Protein AF-A0A8C7YGZ5-F1 (afdb_monomer_lite)

Structure (mmCIF, N/CA/C/O backbone):
data_AF-A0A8C7YGZ5-F1
#
_entry.id   AF-A0A8C7YGZ5-F1
#
loop_
_atom_site.group_PDB
_atom_site.id
_atom_site.type_symbol
_atom_site.label_atom_id
_atom_site.label_alt_id
_atom_site.label_comp_id
_atom_site.label_asym_id
_atom_site.label_entity_id
_atom_site.label_seq_id
_atom_site.pdbx_PDB_ins_code
_atom_site.Cartn_x
_atom_site.Cartn_y
_atom_site.Cartn_z
_atom_site.occupancy
_atom_site.B_iso_or_equiv
_atom_site.auth_seq_id
_atom_site.auth_comp_id
_atom_site.auth_asym_id
_atom_site.auth_atom_id
_atom_site.pdbx_PDB_model_num
ATOM 1 N N . MET A 1 1 ? 26.267 -62.798 -0.050 1.00 40.09 1 MET A N 1
ATOM 2 C CA . MET A 1 1 ? 26.727 -61.456 -0.469 1.00 40.09 1 MET A CA 1
ATOM 3 C C . MET A 1 1 ? 25.534 -60.523 -0.303 1.00 40.09 1 MET A C 1
ATOM 5 O O . MET A 1 1 ? 24.589 -60.638 -1.067 1.00 40.09 1 MET A O 1
ATOM 9 N N . LEU A 1 2 ? 25.495 -59.746 0.784 1.00 34.81 2 LEU A N 1
ATOM 10 C CA . LEU A 1 2 ? 24.359 -58.904 1.191 1.00 34.81 2 LEU A CA 1
ATOM 11 C C . LEU A 1 2 ? 24.701 -57.439 0.848 1.00 34.81 2 LEU A C 1
ATOM 13 O O . LEU A 1 2 ? 25.817 -57.033 1.179 1.00 34.81 2 LEU A O 1
ATOM 17 N N . PRO A 1 3 ? 23.834 -56.650 0.184 1.00 47.09 3 PRO A N 1
ATOM 18 C CA . PRO A 1 3 ? 24.188 -55.287 -0.189 1.00 47.09 3 PRO A CA 1
ATOM 19 C C . PRO A 1 3 ? 24.160 -54.341 1.021 1.00 47.09 3 PRO A C 1
ATOM 21 O O . PRO A 1 3 ? 23.250 -54.342 1.849 1.00 47.09 3 PRO A O 1
ATOM 24 N N . LEU A 1 4 ? 25.222 -53.546 1.091 1.00 46.06 4 LEU A N 1
ATOM 25 C CA . LEU A 1 4 ? 25.605 -52.581 2.112 1.00 46.06 4 LEU A CA 1
ATOM 26 C C . LEU A 1 4 ? 24.914 -51.226 1.857 1.00 46.06 4 LEU A C 1
ATOM 28 O O . LEU A 1 4 ? 25.502 -50.356 1.222 1.00 46.06 4 LEU A O 1
ATOM 32 N N . SER A 1 5 ? 23.672 -51.024 2.308 1.00 51.12 5 SER A N 1
ATOM 33 C CA . SER A 1 5 ? 22.994 -49.716 2.134 1.00 51.12 5 SER A CA 1
ATOM 34 C C . SER A 1 5 ? 22.091 -49.259 3.294 1.00 51.12 5 SER A C 1
ATOM 36 O O . SER A 1 5 ? 21.328 -48.307 3.152 1.00 51.12 5 SER A O 1
ATOM 38 N N . LEU A 1 6 ? 22.243 -49.836 4.492 1.00 54.69 6 LEU A N 1
ATOM 39 C CA . LEU A 1 6 ? 21.645 -49.311 5.730 1.00 54.69 6 LEU A CA 1
ATOM 40 C C . LEU A 1 6 ? 22.661 -48.497 6.548 1.00 54.69 6 LEU A C 1
ATOM 42 O O . LEU A 1 6 ? 23.211 -49.026 7.510 1.00 54.69 6 LEU A O 1
ATOM 46 N N . LEU A 1 7 ? 22.901 -47.217 6.213 1.00 57.72 7 LEU A N 1
ATOM 47 C CA . LEU A 1 7 ? 23.502 -46.263 7.169 1.00 57.72 7 LEU A CA 1
ATOM 48 C C . LEU A 1 7 ? 23.386 -44.771 6.782 1.00 57.72 7 LEU A C 1
ATOM 50 O O . LEU A 1 7 ? 24.383 -44.079 6.639 1.00 57.72 7 LEU A O 1
ATOM 54 N N . PHE A 1 8 ? 22.166 -44.232 6.737 1.00 51.84 8 PHE A N 1
ATOM 55 C CA . PHE A 1 8 ? 21.928 -42.815 7.068 1.00 51.84 8 PHE A CA 1
ATOM 56 C C . PHE A 1 8 ? 20.747 -42.754 8.040 1.00 51.84 8 PHE A C 1
ATOM 58 O O . PHE A 1 8 ? 19.584 -42.767 7.662 1.00 51.84 8 PHE A O 1
ATOM 65 N N . ARG A 1 9 ? 21.011 -43.114 9.298 1.00 54.00 9 ARG A N 1
ATOM 66 C CA . ARG A 1 9 ? 21.138 -42.169 10.418 1.00 54.00 9 ARG A CA 1
ATOM 67 C C . ARG A 1 9 ? 19.935 -41.227 10.524 1.00 54.00 9 ARG A C 1
ATOM 69 O O . ARG A 1 9 ? 19.779 -40.273 9.784 1.00 54.00 9 ARG A O 1
ATOM 76 N N . ARG A 1 10 ? 19.122 -41.553 11.525 1.00 59.03 10 ARG A N 1
ATOM 77 C CA . ARG A 1 10 ? 18.209 -40.711 12.297 1.00 59.03 10 ARG A CA 1
ATOM 78 C C . ARG A 1 10 ? 18.544 -39.216 12.210 1.00 59.03 10 ARG A C 1
ATOM 80 O O . ARG A 1 10 ? 19.453 -38.757 12.894 1.00 59.03 10 ARG A O 1
ATOM 87 N N . TYR A 1 11 ? 17.717 -38.469 11.494 1.00 5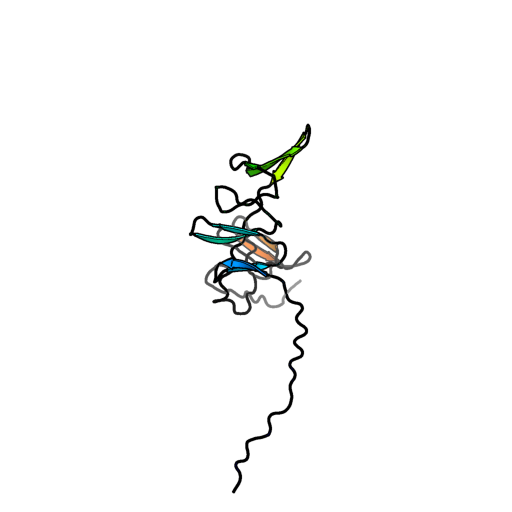3.59 11 TYR A N 1
ATOM 88 C CA . TYR A 1 11 ? 17.457 -37.072 11.812 1.00 53.59 11 TYR A CA 1
ATOM 89 C C . TYR A 1 11 ? 15.938 -36.935 11.814 1.00 53.59 11 TYR A C 1
ATOM 91 O O . TYR A 1 11 ? 15.312 -36.751 10.776 1.00 53.59 11 TYR A O 1
ATOM 99 N N . ALA A 1 12 ? 15.326 -37.106 12.988 1.00 51.03 12 ALA A N 1
ATOM 100 C CA . ALA A 1 12 ? 14.053 -36.451 13.221 1.00 51.03 12 ALA A CA 1
ATOM 101 C C . ALA A 1 12 ? 14.368 -34.960 13.097 1.00 51.03 12 ALA A C 1
ATOM 103 O O . ALA A 1 12 ? 14.988 -34.378 13.988 1.00 51.03 12 ALA A O 1
ATOM 104 N N . VAL A 1 13 ? 14.060 -34.382 11.939 1.00 50.44 13 VAL A N 1
ATOM 105 C CA . VAL A 1 13 ? 14.084 -32.940 11.757 1.00 50.44 13 VAL A CA 1
ATOM 106 C C . VAL A 1 13 ? 12.943 -32.424 12.623 1.00 50.44 13 VAL A C 1
ATOM 108 O O . VAL A 1 13 ? 11.794 -32.357 12.203 1.00 50.44 13 VAL A O 1
ATOM 111 N N . LEU A 1 14 ? 13.253 -32.138 13.886 1.00 52.97 14 LEU A N 1
ATOM 112 C CA . LEU A 1 14 ? 12.422 -31.308 14.738 1.00 52.97 14 LEU A CA 1
ATOM 113 C C . LEU A 1 14 ? 12.569 -29.882 14.205 1.00 52.97 14 LEU A C 1
ATOM 115 O O . LEU A 1 14 ? 13.254 -29.050 14.794 1.00 52.97 14 LEU A O 1
ATOM 119 N N . THR A 1 15 ? 11.976 -29.606 13.040 1.00 52.16 15 THR A N 1
ATOM 120 C CA . THR A 1 15 ? 11.679 -28.233 12.644 1.00 52.16 15 THR A CA 1
ATOM 121 C C . THR A 1 15 ? 10.637 -27.745 13.631 1.00 52.16 15 THR A C 1
ATOM 123 O O . THR A 1 15 ? 9.438 -27.964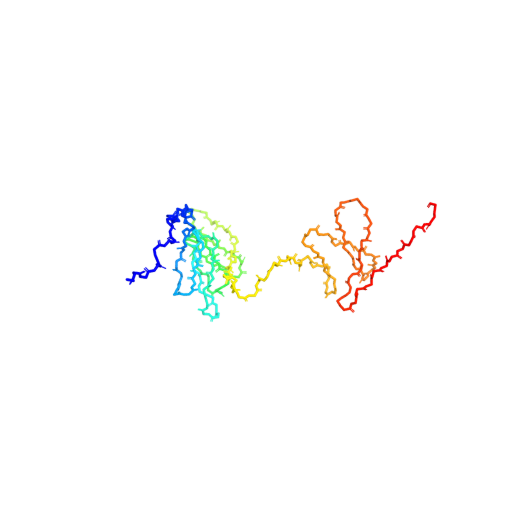 13.448 1.00 52.16 15 THR A O 1
ATOM 126 N N . GLY A 1 16 ? 11.116 -27.133 14.716 1.0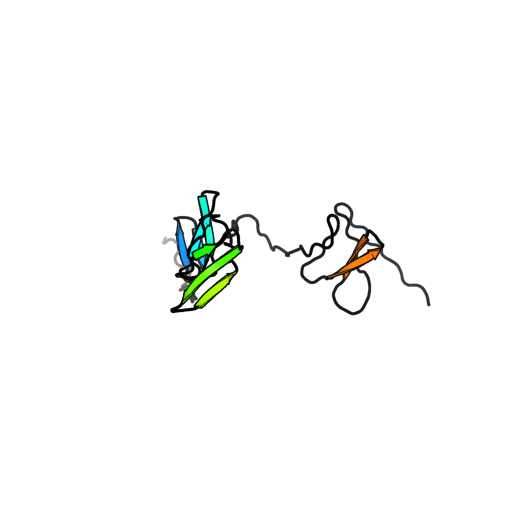0 53.81 16 GLY A N 1
ATOM 127 C CA . GLY A 1 16 ? 10.333 -26.227 15.538 1.00 53.81 16 GLY A CA 1
ATOM 128 C C . GLY A 1 16 ? 9.769 -25.167 14.608 1.00 53.81 16 GLY A C 1
ATOM 129 O O . GLY A 1 16 ? 10.434 -24.192 14.274 1.00 53.81 16 GLY A O 1
ATOM 130 N N . SER A 1 17 ? 8.574 -25.442 14.102 1.00 52.28 17 SER A N 1
ATOM 131 C CA . SER A 1 17 ? 7.868 -24.576 13.185 1.00 52.28 17 SER A CA 1
ATOM 132 C C . SER A 1 17 ? 7.239 -23.515 14.064 1.00 52.28 17 SER A C 1
ATOM 134 O O . SER A 1 17 ? 6.161 -23.724 14.612 1.00 52.28 17 SER A O 1
ATOM 136 N N . THR A 1 18 ? 7.890 -22.364 14.215 1.00 53.91 18 THR A N 1
ATOM 137 C CA . THR A 1 18 ? 7.097 -21.139 14.308 1.00 53.91 18 THR A CA 1
ATOM 138 C C . THR A 1 18 ? 6.408 -21.035 12.955 1.00 53.91 18 THR A C 1
ATOM 140 O O . THR A 1 18 ? 6.970 -20.489 12.007 1.00 53.91 18 THR A O 1
ATOM 143 N N . ALA A 1 19 ? 5.271 -21.720 12.819 1.00 58.03 19 ALA A N 1
ATOM 144 C CA . ALA A 1 19 ? 4.442 -21.635 11.640 1.00 58.03 19 ALA A CA 1
ATOM 145 C C . ALA A 1 19 ? 4.033 -20.170 11.551 1.00 58.03 19 ALA A C 1
ATOM 147 O O . ALA A 1 19 ? 3.207 -19.711 12.332 1.00 58.03 19 ALA A O 1
ATOM 148 N N . VAL A 1 20 ? 4.683 -19.416 10.666 1.00 58.72 20 VAL A N 1
ATOM 149 C CA . VAL A 1 20 ? 4.121 -18.151 10.218 1.00 58.72 20 VAL A CA 1
ATOM 150 C C . VAL A 1 20 ? 2.816 -18.570 9.562 1.00 58.72 20 VAL A C 1
ATOM 152 O O . VAL A 1 20 ? 2.836 -19.280 8.555 1.00 58.72 20 VAL A O 1
ATOM 155 N N . LEU A 1 21 ? 1.690 -18.284 10.210 1.00 74.38 21 LEU A N 1
ATOM 156 C CA . LEU A 1 21 ? 0.400 -18.573 9.615 1.00 74.38 21 LEU A CA 1
ATOM 157 C C . LEU A 1 21 ? 0.300 -17.670 8.383 1.00 74.38 21 LEU A C 1
ATOM 159 O O . LEU A 1 21 ? 0.658 -16.496 8.437 1.00 74.38 21 LEU A O 1
ATOM 163 N N . PHE A 1 22 ? -0.109 -18.219 7.250 1.00 80.12 22 PHE A N 1
ATOM 164 C CA . PHE A 1 22 ? -0.299 -17.441 6.033 1.00 80.12 22 PHE A CA 1
ATOM 165 C C . PHE A 1 22 ? -1.772 -17.497 5.638 1.00 80.12 22 PHE A C 1
ATOM 167 O O . PHE A 1 22 ? -2.419 -18.540 5.742 1.00 80.12 22 PHE A O 1
ATOM 174 N N . VAL A 1 23 ? -2.303 -16.370 5.178 1.00 86.06 23 VAL A N 1
ATOM 175 C CA . VAL A 1 23 ? -3.620 -16.273 4.556 1.00 86.06 23 VAL A CA 1
ATOM 176 C C . VAL A 1 23 ? -3.462 -16.599 3.074 1.00 86.06 23 VAL A C 1
ATOM 178 O O . VAL A 1 23 ? -2.782 -15.878 2.341 1.00 86.06 23 VAL A O 1
ATOM 181 N N . GLN A 1 24 ? -4.073 -17.695 2.622 1.00 85.94 24 GLN A N 1
ATOM 182 C CA . GLN A 1 24 ? -4.039 -18.095 1.216 1.00 85.94 24 GLN A CA 1
ATOM 183 C C . GLN A 1 24 ? -4.977 -17.201 0.392 1.00 85.94 24 GLN A C 1
ATOM 185 O O . GLN A 1 24 ? -6.195 -17.263 0.552 1.00 85.94 24 GLN A O 1
ATOM 190 N N . CYS A 1 25 ? -4.420 -16.398 -0.515 1.00 85.62 25 CYS A N 1
ATOM 191 C CA . CYS A 1 25 ? -5.190 -15.521 -1.404 1.00 85.62 25 CYS A CA 1
ATOM 192 C C . CYS A 1 25 ? -5.556 -16.205 -2.727 1.00 85.62 25 CYS A C 1
ATOM 194 O O . CYS A 1 25 ? -6.611 -15.958 -3.305 1.00 85.62 25 CYS A O 1
ATOM 196 N N . SER A 1 26 ? -4.662 -17.058 -3.231 1.00 85.44 26 SER A N 1
ATOM 197 C CA . SER A 1 26 ? -4.817 -17.832 -4.470 1.00 85.44 26 SER A CA 1
ATOM 198 C C . SER A 1 26 ? -3.912 -19.060 -4.427 1.00 85.44 26 SER A C 1
ATOM 200 O O . SER A 1 26 ? -3.125 -19.193 -3.502 1.00 85.44 26 SER A O 1
ATOM 202 N N . ALA A 1 27 ? -3.941 -19.934 -5.435 1.00 80.81 27 ALA A N 1
ATOM 203 C CA . ALA A 1 27 ? -3.049 -21.098 -5.523 1.00 80.81 27 ALA A CA 1
ATOM 204 C C . ALA A 1 27 ? -1.549 -20.740 -5.441 1.00 80.81 27 ALA A C 1
ATOM 206 O O . ALA A 1 27 ? -0.754 -21.555 -4.986 1.00 80.81 27 ALA A O 1
ATOM 207 N N . VAL A 1 28 ? -1.175 -19.524 -5.858 1.00 79.44 28 VAL A N 1
ATOM 208 C CA . VAL A 1 28 ? 0.222 -19.053 -5.930 1.00 79.44 28 VAL A CA 1
ATOM 209 C C . VAL A 1 28 ? 0.512 -17.808 -5.081 1.00 79.44 28 VAL A C 1
ATOM 211 O O . VAL A 1 28 ? 1.651 -17.363 -5.034 1.00 79.44 28 VAL A O 1
ATOM 214 N N . HIS A 1 29 ? -0.492 -17.242 -4.401 1.00 82.81 29 HIS A N 1
ATOM 215 C CA . HIS A 1 29 ? -0.326 -16.033 -3.588 1.00 82.81 29 HIS A CA 1
ATOM 216 C C . HIS A 1 29 ? -0.805 -16.257 -2.161 1.00 82.81 29 HIS A C 1
ATOM 218 O O . HIS A 1 29 ? -1.911 -16.756 -1.932 1.00 82.81 29 HIS A O 1
ATOM 224 N N . GLN A 1 30 ? 0.014 -15.813 -1.216 1.00 86.12 30 GLN A N 1
ATOM 225 C CA . GLN A 1 30 ? -0.233 -15.913 0.212 1.00 86.12 30 GLN A CA 1
ATOM 226 C C . GLN A 1 30 ? 0.253 -14.642 0.913 1.00 86.12 30 GLN A C 1
ATOM 228 O O . GLN A 1 30 ? 1.282 -14.080 0.537 1.00 86.12 30 GLN A O 1
ATOM 233 N N . CYS A 1 31 ? -0.480 -14.209 1.932 1.00 87.12 31 CYS A N 1
ATOM 234 C CA . CYS A 1 31 ? -0.117 -13.078 2.778 1.00 87.12 31 CYS A CA 1
ATOM 235 C C . CYS A 1 31 ? 0.229 -13.555 4.192 1.00 87.12 31 CYS A C 1
ATOM 237 O O . CYS A 1 31 ? -0.285 -14.589 4.613 1.00 87.12 31 CYS A O 1
ATOM 239 N N . PRO A 1 32 ? 1.090 -12.842 4.938 1.00 85.50 32 PRO A N 1
ATOM 240 C CA . PRO A 1 32 ? 1.343 -13.126 6.350 1.00 85.50 32 PRO A CA 1
ATOM 241 C C . PRO A 1 32 ? 0.062 -13.150 7.194 1.00 85.50 32 PRO A C 1
ATOM 243 O O . PRO A 1 32 ? -0.963 -12.579 6.814 1.00 85.50 32 PRO A O 1
ATOM 246 N N . GLU A 1 33 ? 0.139 -13.770 8.369 1.00 82.19 33 GLU A N 1
ATOM 247 C CA . GLU A 1 33 ? -0.925 -13.721 9.370 1.00 82.19 33 GLU A CA 1
ATOM 248 C C . GLU A 1 33 ? -1.332 -12.271 9.657 1.00 82.19 33 GLU A C 1
ATOM 250 O O . GLU A 1 33 ? -0.498 -11.364 9.649 1.00 82.19 33 GLU A O 1
ATOM 255 N N . HIS A 1 34 ? -2.625 -12.059 9.907 1.00 82.81 34 HIS A N 1
ATOM 256 C CA . HIS A 1 34 ? -3.233 -10.749 10.168 1.00 82.81 34 HIS A CA 1
ATOM 257 C C . HIS A 1 34 ? -3.213 -9.756 8.997 1.00 82.81 34 HIS A C 1
ATOM 259 O O . HIS A 1 34 ? -3.673 -8.628 9.160 1.00 82.81 34 HIS A O 1
ATOM 265 N N . MET A 1 35 ? -2.760 -10.168 7.812 1.00 89.81 35 MET A N 1
ATOM 266 C CA . MET A 1 35 ? -2.961 -9.418 6.575 1.00 89.81 35 MET A CA 1
ATOM 267 C C . MET A 1 35 ? -4.187 -9.924 5.817 1.00 89.81 35 MET A C 1
ATOM 269 O O . MET A 1 35 ? -4.651 -11.048 6.011 1.00 89.81 35 MET A O 1
ATOM 273 N N . SER A 1 36 ? -4.712 -9.092 4.926 1.00 91.12 36 SER A N 1
ATOM 274 C CA . SER A 1 36 ? -5.847 -9.436 4.069 1.00 91.12 36 SER A CA 1
ATOM 275 C C . SER A 1 36 ? -5.475 -9.376 2.592 1.00 91.12 36 SER A C 1
ATOM 277 O O . SER A 1 36 ? -4.607 -8.614 2.167 1.00 91.12 36 SER A O 1
ATOM 279 N N . CYS A 1 37 ? -6.128 -10.221 1.803 1.00 91.19 37 CYS A N 1
ATOM 280 C CA . CYS A 1 37 ? -5.876 -10.351 0.378 1.00 91.19 37 CYS A CA 1
ATOM 281 C C . CYS A 1 37 ? -6.692 -9.321 -0.406 1.00 91.19 37 CYS A C 1
ATOM 283 O O . CYS A 1 37 ? -7.922 -9.345 -0.355 1.00 91.19 37 CYS A O 1
ATOM 285 N N . CYS A 1 38 ? -6.025 -8.479 -1.193 1.00 92.88 38 CYS A N 1
ATOM 286 C CA . CYS A 1 38 ? -6.671 -7.547 -2.108 1.00 92.88 38 CYS A CA 1
ATOM 287 C C . CYS A 1 38 ? -6.282 -7.816 -3.554 1.00 92.88 38 CYS A C 1
ATOM 289 O O . CYS A 1 38 ? -5.119 -8.041 -3.876 1.00 92.88 38 CYS A O 1
ATOM 291 N N . ARG A 1 39 ? -7.277 -7.785 -4.443 1.00 89.81 39 ARG A N 1
ATOM 292 C CA . ARG A 1 39 ? -7.062 -8.028 -5.867 1.00 89.81 39 ARG A CA 1
ATOM 293 C C . ARG A 1 39 ? -6.762 -6.722 -6.596 1.00 89.81 39 ARG A C 1
ATOM 295 O O . ARG A 1 39 ? -7.629 -5.849 -6.666 1.00 89.81 39 ARG A O 1
ATOM 302 N N . LEU A 1 40 ? -5.564 -6.640 -7.162 1.00 86.44 40 LEU A N 1
ATOM 303 C CA . LEU A 1 40 ? -5.033 -5.480 -7.877 1.00 86.44 40 LEU A CA 1
ATOM 304 C C . LEU A 1 40 ? -5.695 -5.312 -9.254 1.00 86.44 40 LEU A C 1
ATOM 306 O O . LEU A 1 40 ? -6.378 -6.212 -9.756 1.00 86.44 40 LEU A O 1
ATOM 310 N N . PHE A 1 41 ? -5.483 -4.159 -9.899 1.00 81.62 41 PHE A N 1
ATOM 311 C CA . PHE A 1 41 ? -5.993 -3.901 -11.254 1.00 81.62 41 PHE A CA 1
ATOM 312 C C . PHE A 1 41 ? -5.383 -4.833 -12.309 1.00 81.62 41 PHE A C 1
ATOM 314 O O . PHE A 1 41 ? -6.074 -5.226 -13.246 1.00 81.62 41 PHE A O 1
ATOM 321 N N . THR A 1 42 ? -4.136 -5.267 -12.107 1.00 81.19 42 THR A N 1
ATOM 322 C CA . THR A 1 42 ? -3.453 -6.262 -12.953 1.00 81.19 42 THR A CA 1
ATOM 323 C C . THR A 1 42 ? -4.099 -7.650 -12.884 1.00 81.19 42 THR A C 1
ATOM 325 O O . THR A 1 42 ? -3.843 -8.498 -13.734 1.00 81.19 42 THR A O 1
ATOM 328 N N . GLY A 1 43 ? -4.971 -7.891 -11.897 1.00 82.19 43 GLY A N 1
ATOM 329 C CA . GLY A 1 43 ? -5.590 -9.188 -11.630 1.00 82.19 43 GLY A CA 1
ATOM 330 C C . GLY A 1 43 ? -4.809 -10.057 -10.643 1.00 82.19 43 GLY A C 1
ATOM 331 O O . GLY A 1 43 ? -5.339 -11.097 -10.239 1.00 82.19 43 GLY A O 1
ATOM 332 N N . GLU A 1 44 ? -3.617 -9.609 -10.240 1.00 85.56 44 GLU A N 1
ATOM 333 C CA . GLU A 1 44 ? -2.760 -10.210 -9.216 1.00 85.56 44 GLU A CA 1
ATOM 334 C C . GLU A 1 44 ? -3.287 -9.957 -7.797 1.00 85.56 44 GLU A C 1
ATOM 336 O O . GLU A 1 44 ? -4.182 -9.133 -7.572 1.00 85.56 44 GLU A O 1
ATOM 341 N N . TRP A 1 45 ? -2.726 -10.683 -6.830 1.00 88.75 45 TRP A N 1
ATOM 342 C CA . TRP A 1 45 ? -3.055 -10.534 -5.416 1.00 88.75 45 TRP A CA 1
ATOM 343 C C . TRP A 1 45 ? -1.970 -9.756 -4.682 1.00 88.75 45 TRP A C 1
ATOM 345 O O . TRP A 1 45 ? -0.793 -10.099 -4.754 1.00 88.75 45 TRP A O 1
ATOM 355 N N . GLY A 1 46 ? -2.395 -8.744 -3.937 1.00 89.81 46 GLY A N 1
ATOM 356 C CA . GLY A 1 46 ? -1.584 -8.016 -2.978 1.00 89.81 46 GLY A CA 1
ATOM 357 C C . GLY A 1 46 ? -2.074 -8.224 -1.545 1.00 89.81 46 GLY A C 1
ATOM 358 O O . GLY A 1 46 ? -3.197 -8.671 -1.302 1.00 89.81 46 GLY A O 1
ATOM 359 N N . CYS A 1 47 ? -1.218 -7.879 -0.594 1.00 91.50 47 CYS A N 1
ATOM 360 C CA . CYS A 1 47 ? -1.447 -7.981 0.835 1.00 91.50 47 CYS A CA 1
ATOM 361 C C . CYS A 1 47 ? -1.702 -6.598 1.429 1.00 91.50 47 CYS A C 1
ATOM 363 O O . CYS A 1 47 ? -0.858 -5.706 1.357 1.00 91.50 47 CYS A O 1
ATOM 365 N N . CYS A 1 48 ? -2.862 -6.424 2.047 1.00 92.69 48 CYS A N 1
ATOM 366 C CA . CYS A 1 48 ? -3.150 -5.277 2.889 1.00 92.69 48 CYS A CA 1
ATOM 367 C C . CYS A 1 48 ? -2.687 -5.581 4.325 1.00 92.69 48 CYS A C 1
ATOM 369 O O . CYS A 1 48 ? -3.029 -6.643 4.853 1.00 92.69 48 CYS A O 1
ATOM 371 N N . PRO A 1 49 ? -1.952 -4.669 4.990 1.00 90.69 49 PRO A N 1
ATOM 372 C CA . PRO A 1 49 ? -1.433 -4.895 6.341 1.00 90.69 49 PRO A CA 1
ATOM 373 C C . PRO A 1 49 ? -2.525 -4.870 7.422 1.00 90.69 49 PRO A C 1
ATOM 375 O O . PRO A 1 49 ? -2.244 -5.155 8.582 1.00 90.69 49 PRO A O 1
ATOM 378 N N . LEU A 1 50 ? -3.754 -4.492 7.059 1.00 90.62 50 LEU A N 1
ATOM 379 C CA . LEU A 1 50 ? -4.892 -4.474 7.965 1.00 90.62 50 LEU A CA 1
ATOM 380 C C . LEU A 1 50 ? -5.591 -5.847 7.966 1.00 90.62 50 LEU A C 1
ATOM 382 O O . LEU A 1 50 ? -5.844 -6.409 6.889 1.00 90.62 50 LEU A O 1
ATOM 386 N N . PRO A 1 51 ? -5.966 -6.372 9.145 1.00 88.06 51 PRO A N 1
ATOM 387 C CA . PRO A 1 51 ? -6.789 -7.569 9.234 1.00 88.06 51 PRO A CA 1
ATOM 388 C C . PRO A 1 51 ? -8.206 -7.258 8.744 1.00 88.06 51 PRO A C 1
ATOM 390 O O . PRO A 1 51 ? -8.727 -6.171 8.995 1.00 88.06 51 PRO A O 1
ATOM 393 N N . ASN A 1 52 ? -8.831 -8.212 8.048 1.00 88.19 52 ASN A N 1
ATOM 394 C CA . ASN A 1 52 ? -10.203 -8.094 7.526 1.00 88.19 52 ASN A CA 1
ATOM 395 C C . ASN A 1 52 ? -10.467 -6.797 6.732 1.00 88.19 52 ASN A C 1
ATOM 397 O O . ASN A 1 52 ? -11.564 -6.236 6.783 1.00 88.19 52 ASN A O 1
ATOM 401 N N . ALA A 1 53 ? -9.456 -6.289 6.024 1.00 91.62 53 ALA A N 1
ATOM 402 C CA . ALA A 1 53 ? -9.585 -5.039 5.296 1.00 91.62 53 ALA A CA 1
ATOM 403 C C . ALA A 1 53 ? -10.570 -5.164 4.133 1.00 91.62 53 ALA A C 1
ATOM 405 O O . ALA A 1 53 ? -10.698 -6.214 3.499 1.00 91.62 53 ALA A O 1
ATOM 406 N N . VAL A 1 54 ? -11.215 -4.050 3.808 1.00 92.81 54 VAL A N 1
ATOM 407 C CA . VAL A 1 54 ? -11.997 -3.906 2.585 1.00 92.81 54 VAL A CA 1
ATOM 408 C C . VAL A 1 54 ? -11.120 -3.279 1.507 1.00 92.81 54 VAL A C 1
ATOM 410 O O . VAL A 1 54 ? -10.475 -2.250 1.720 1.00 92.81 54 VAL A O 1
ATOM 413 N N . CYS A 1 55 ? -11.067 -3.916 0.342 1.00 93.06 55 CYS A N 1
ATOM 414 C CA . CYS A 1 55 ? -10.278 -3.424 -0.782 1.00 93.06 55 CYS A CA 1
ATOM 415 C C . CYS A 1 55 ? -11.038 -2.312 -1.496 1.00 93.06 55 CYS A C 1
ATOM 417 O O . CYS A 1 55 ? -12.209 -2.473 -1.852 1.00 93.06 55 CYS A O 1
ATOM 419 N N . CYS A 1 56 ? -10.364 -1.193 -1.721 1.00 93.12 56 CYS A N 1
ATOM 420 C CA . CYS A 1 56 ? -10.961 -0.050 -2.379 1.00 93.12 56 CYS A CA 1
ATOM 421 C C . CYS A 1 56 ? -11.058 -0.261 -3.902 1.00 93.12 56 CYS A C 1
ATOM 423 O O . CYS A 1 56 ? -10.404 -1.129 -4.487 1.00 93.12 56 CYS A O 1
ATOM 425 N N . GLY A 1 57 ? -11.930 0.510 -4.561 1.00 89.50 57 GLY A N 1
ATOM 426 C CA . GLY A 1 57 ? -12.237 0.341 -5.989 1.00 89.50 57 GLY A CA 1
ATOM 427 C C . GLY A 1 57 ? -11.082 0.678 -6.939 1.00 89.50 57 GLY A C 1
ATOM 428 O O . GLY A 1 57 ? -11.074 0.206 -8.074 1.00 89.50 57 GLY A O 1
ATOM 429 N N . ASP A 1 58 ? -10.103 1.446 -6.468 1.00 88.94 58 ASP A N 1
ATOM 430 C CA . ASP A 1 58 ? -8.836 1.734 -7.147 1.00 88.94 58 ASP A CA 1
ATOM 431 C C . ASP A 1 58 ? -7.897 0.521 -7.183 1.00 88.94 58 ASP A C 1
ATOM 433 O O . ASP A 1 58 ? -7.001 0.474 -8.016 1.00 88.94 58 ASP A O 1
ATOM 437 N N . LYS A 1 59 ? -8.138 -0.483 -6.327 1.00 86.94 59 LYS A N 1
ATOM 438 C CA . LYS A 1 59 ? -7.377 -1.736 -6.249 1.00 86.94 59 LYS A CA 1
ATOM 439 C C . LYS A 1 59 ? -5.913 -1.574 -5.842 1.00 86.94 59 LYS A C 1
ATOM 441 O O . LYS A 1 59 ? -5.185 -2.553 -5.917 1.00 86.94 59 LYS A O 1
ATOM 446 N N . GLU A 1 60 ? -5.490 -0.399 -5.395 1.00 88.81 60 GLU A N 1
ATOM 447 C CA . GLU A 1 60 ? -4.146 -0.140 -4.866 1.00 88.81 60 GLU A CA 1
ATOM 448 C C . GLU A 1 60 ? -4.190 0.153 -3.362 1.00 88.81 60 GLU A C 1
ATOM 450 O O . GLU A 1 60 ? -3.185 -0.001 -2.670 1.00 88.81 60 GLU A O 1
ATOM 455 N N . HIS A 1 61 ? -5.362 0.529 -2.842 1.00 92.50 61 HIS A N 1
ATOM 456 C CA . HIS A 1 61 ? -5.581 0.849 -1.441 1.00 92.50 61 HIS A CA 1
ATOM 457 C C . HIS A 1 61 ? -6.617 -0.064 -0.771 1.00 92.50 61 HIS A C 1
ATOM 459 O O . HIS A 1 61 ? -7.473 -0.692 -1.401 1.00 92.50 61 HIS A O 1
ATOM 465 N N . CYS A 1 62 ? -6.545 -0.106 0.553 1.00 94.25 62 CYS A N 1
ATOM 466 C CA . CYS A 1 62 ? -7.453 -0.819 1.429 1.00 94.25 62 CYS A CA 1
ATOM 467 C C . CYS A 1 62 ? -7.828 0.030 2.651 1.00 94.25 62 CYS A C 1
ATOM 469 O O . CYS A 1 62 ? -7.097 0.937 3.064 1.00 94.25 62 CYS A O 1
ATOM 471 N N . CYS A 1 63 ? -8.982 -0.293 3.229 1.00 95.62 63 CYS A N 1
ATOM 472 C CA . CYS A 1 63 ? -9.525 0.333 4.428 1.00 95.62 63 CYS A CA 1
ATOM 473 C C . CYS A 1 63 ? -9.813 -0.710 5.516 1.00 95.62 63 CYS A C 1
ATOM 475 O O . CYS A 1 63 ? -10.077 -1.869 5.195 1.00 95.62 63 CYS A O 1
ATOM 477 N N . PRO A 1 64 ? -9.806 -0.316 6.800 1.00 94.69 64 PRO A N 1
ATOM 478 C CA . PRO A 1 64 ? -10.171 -1.214 7.887 1.00 94.69 64 PRO A CA 1
ATOM 479 C C . PRO A 1 64 ? -11.627 -1.687 7.789 1.00 94.69 64 PRO A C 1
ATOM 481 O O . PRO A 1 64 ? -12.460 -1.090 7.101 1.00 94.69 64 PRO A O 1
ATOM 484 N N . GLU A 1 65 ? -11.941 -2.759 8.513 1.00 93.00 65 GLU A N 1
ATOM 485 C CA . GLU A 1 65 ? -13.266 -3.373 8.497 1.00 93.00 65 GLU A CA 1
ATOM 486 C C . GLU A 1 65 ? -14.385 -2.371 8.856 1.00 93.00 65 GLU A C 1
ATOM 488 O O . GLU A 1 65 ? -14.391 -1.697 9.897 1.00 93.00 65 GLU A O 1
ATOM 493 N N . GLY A 1 66 ? -15.377 -2.279 7.970 1.00 90.56 66 GLY A N 1
ATOM 494 C CA . GLY A 1 66 ? -16.537 -1.406 8.139 1.00 90.56 66 GLY A CA 1
ATOM 495 C C . GLY A 1 66 ? -16.281 0.075 7.853 1.00 90.56 66 GLY A C 1
ATOM 496 O O . GLY A 1 66 ? -17.154 0.883 8.162 1.00 90.56 66 GLY A O 1
ATOM 497 N N . TYR A 1 67 ? -15.129 0.443 7.287 1.00 94.00 67 TYR A N 1
ATOM 498 C CA . TYR A 1 67 ? -14.923 1.770 6.703 1.00 94.00 67 TYR A CA 1
ATOM 499 C C . TYR A 1 67 ? -15.299 1.771 5.220 1.00 94.00 67 TYR A C 1
ATOM 501 O O . TYR A 1 67 ? -15.222 0.756 4.534 1.00 94.00 67 TYR A O 1
ATOM 509 N N . THR A 1 68 ? -15.679 2.941 4.720 1.00 93.56 68 THR A N 1
ATOM 510 C CA . THR A 1 68 ? -15.972 3.190 3.308 1.00 93.56 68 THR A CA 1
ATOM 511 C C . THR A 1 68 ? -14.820 3.960 2.679 1.00 93.56 68 THR A C 1
ATOM 513 O O . THR A 1 68 ? -14.358 4.955 3.238 1.00 93.56 68 THR A O 1
ATOM 516 N N . CYS A 1 69 ? -14.353 3.506 1.517 1.00 94.62 69 CYS A N 1
ATOM 517 C CA . CYS A 1 69 ? -13.284 4.175 0.783 1.00 94.62 69 CYS A CA 1
ATOM 518 C C . CYS A 1 69 ? -13.793 5.468 0.125 1.00 94.62 69 CYS A C 1
ATOM 520 O O . CYS A 1 69 ? -14.695 5.424 -0.709 1.00 94.62 69 CYS A O 1
ATOM 522 N N . ASP A 1 70 ? -13.164 6.599 0.436 1.00 93.94 70 ASP A N 1
ATOM 523 C CA . ASP A 1 70 ? -13.267 7.857 -0.302 1.00 93.94 70 ASP A CA 1
ATOM 524 C C . ASP A 1 70 ? -11.946 8.116 -1.042 1.00 93.94 70 ASP A C 1
ATOM 526 O O . ASP A 1 70 ? -10.949 8.591 -0.491 1.00 93.94 70 ASP A O 1
ATOM 530 N N . LEU A 1 71 ? -11.939 7.786 -2.334 1.00 91.69 71 LEU A N 1
ATOM 531 C CA . LEU A 1 71 ? -10.770 7.956 -3.197 1.00 91.69 71 LEU A CA 1
ATOM 532 C C . LEU A 1 71 ? -10.484 9.420 -3.545 1.00 91.69 71 LEU A C 1
ATOM 534 O O . LEU A 1 71 ? -9.342 9.734 -3.886 1.00 91.69 71 LEU A O 1
ATOM 538 N N . ALA A 1 72 ? -11.493 10.295 -3.469 1.00 91.31 72 ALA A N 1
ATOM 539 C CA . ALA A 1 72 ? -11.343 11.716 -3.761 1.00 91.31 72 ALA A CA 1
ATOM 540 C C . ALA A 1 72 ? -10.633 12.422 -2.603 1.00 91.31 72 ALA A C 1
ATOM 542 O O . ALA A 1 72 ? -9.690 13.180 -2.822 1.00 91.31 72 ALA A O 1
ATOM 543 N N . SER A 1 73 ? -11.034 12.096 -1.375 1.00 90.31 73 SER A N 1
ATOM 544 C CA . SER A 1 73 ? -10.423 12.615 -0.145 1.00 90.31 73 SER A CA 1
ATOM 545 C C . SER A 1 73 ? -9.196 11.815 0.312 1.00 90.31 73 SER A C 1
ATOM 547 O O . SER A 1 73 ? -8.553 12.181 1.294 1.00 90.31 73 SER A O 1
ATOM 549 N N . LYS A 1 74 ? -8.874 10.712 -0.381 1.00 90.31 74 LYS A N 1
ATOM 550 C CA . LYS A 1 74 ? -7.804 9.762 -0.036 1.00 90.31 74 LYS A CA 1
ATOM 551 C C . LYS A 1 74 ? -7.909 9.225 1.398 1.00 90.31 74 LYS A C 1
ATOM 553 O O . LYS A 1 74 ? -6.903 8.988 2.069 1.00 90.31 74 LYS A O 1
ATOM 558 N N . SER A 1 75 ? -9.136 9.000 1.854 1.00 94.06 75 SER A N 1
ATOM 559 C CA . SER A 1 75 ? -9.437 8.583 3.219 1.00 94.06 75 SER A CA 1
ATOM 560 C C . SER A 1 75 ? -10.496 7.486 3.263 1.00 94.06 75 SER A C 1
ATOM 562 O O . SER A 1 75 ? -11.315 7.315 2.368 1.00 94.06 75 SER A O 1
ATOM 564 N N . CYS A 1 76 ? -10.465 6.708 4.329 1.00 94.69 76 CYS A N 1
ATOM 565 C CA . CYS A 1 76 ? -11.494 5.774 4.726 1.00 94.69 76 CYS A CA 1
ATOM 566 C C . CYS A 1 76 ? -12.352 6.455 5.786 1.00 94.69 76 CYS A C 1
ATOM 568 O O . CYS A 1 76 ? -11.810 6.994 6.751 1.00 94.69 76 CYS A O 1
ATOM 570 N N . HIS A 1 77 ? -13.672 6.399 5.664 1.00 95.19 77 HIS A N 1
ATOM 571 C CA . HIS A 1 77 ? -14.564 6.988 6.656 1.00 95.19 77 HIS A CA 1
ATOM 572 C C . HIS A 1 77 ? -15.581 5.980 7.182 1.00 95.19 77 HIS A C 1
ATOM 574 O O . HIS A 1 77 ? -16.045 5.100 6.458 1.00 95.19 77 HIS A O 1
ATOM 580 N N . LYS A 1 78 ? -15.939 6.112 8.456 1.00 93.81 78 LYS A N 1
ATOM 581 C CA . LYS A 1 78 ? -16.958 5.296 9.111 1.00 93.81 78 LYS A CA 1
ATOM 582 C C . LYS A 1 78 ? -17.812 6.178 10.001 1.00 93.81 78 LYS A C 1
ATOM 584 O O . LYS A 1 78 ? -17.295 6.994 10.758 1.00 93.81 78 LYS A O 1
ATOM 589 N N . LEU A 1 79 ? -19.127 6.009 9.914 1.00 91.44 79 LEU A N 1
ATOM 590 C CA . LEU A 1 79 ? -20.041 6.669 10.833 1.00 91.44 79 LEU A CA 1
ATOM 591 C C . LEU A 1 79 ? -20.150 5.818 12.100 1.00 91.44 79 LEU A C 1
ATOM 593 O O . LEU A 1 79 ? -20.781 4.761 12.099 1.00 91.44 79 LEU A O 1
ATOM 597 N N . LEU A 1 80 ? -19.519 6.273 13.178 1.00 86.94 80 LEU A N 1
ATOM 598 C CA . LEU A 1 80 ? -19.897 5.855 14.522 1.00 86.94 80 LEU A CA 1
ATOM 599 C C . LEU A 1 80 ? -21.129 6.653 14.939 1.00 86.94 80 LEU A C 1
ATOM 601 O O . LEU A 1 80 ? -21.351 7.740 14.423 1.00 86.94 80 LEU A O 1
ATOM 605 N N . THR A 1 81 ? -21.912 6.110 15.870 1.00 83.12 81 THR A N 1
ATOM 606 C CA . THR A 1 81 ? -23.254 6.521 16.325 1.00 83.12 81 THR A CA 1
ATOM 607 C C . THR A 1 81 ? -23.668 7.983 16.077 1.00 83.12 81 THR A C 1
ATOM 609 O O . THR A 1 81 ? -24.803 8.190 15.666 1.00 83.12 81 THR A O 1
ATOM 612 N N . LEU A 1 82 ? -22.794 8.983 16.274 1.00 84.50 82 LEU A N 1
ATOM 613 C CA . LEU A 1 82 ? -22.997 10.378 15.836 1.00 84.50 82 LEU A CA 1
ATOM 614 C C . LEU A 1 82 ? -21.707 11.096 15.353 1.00 84.50 82 LEU A C 1
ATOM 616 O O . LEU A 1 82 ? -21.696 12.320 15.234 1.00 84.50 82 LEU A O 1
ATOM 620 N N . GLN A 1 83 ? -20.611 10.377 15.089 1.00 87.94 83 GLN A N 1
ATOM 621 C CA . GLN A 1 83 ? -19.316 10.945 14.685 1.00 87.94 83 GLN A CA 1
ATOM 622 C C . GLN A 1 83 ? -18.763 10.250 13.443 1.00 87.94 83 GLN A C 1
ATOM 624 O O . GLN A 1 83 ? -18.708 9.023 13.370 1.00 87.94 83 GLN A O 1
ATOM 629 N N . LEU A 1 84 ? -18.328 11.057 12.475 1.00 88.38 84 LEU A N 1
ATOM 630 C CA . LEU A 1 84 ? -17.624 10.579 11.294 1.00 88.38 84 LEU A CA 1
ATOM 631 C C . LEU A 1 84 ? -16.147 10.408 11.644 1.00 88.38 84 LEU A C 1
ATOM 633 O O . LEU A 1 84 ? -15.432 11.388 11.851 1.00 88.38 84 LEU A O 1
ATOM 637 N N . GLU A 1 85 ? -15.706 9.163 11.732 1.00 93.25 85 GLU A N 1
ATOM 638 C CA . GLU A 1 85 ? -14.302 8.833 11.914 1.00 93.25 85 GLU A CA 1
ATOM 639 C C . GLU A 1 85 ? -13.639 8.698 10.547 1.00 93.25 85 GLU A C 1
ATOM 641 O O . GLU A 1 85 ? -14.167 8.021 9.664 1.00 93.25 85 GLU A O 1
ATOM 646 N N . THR A 1 86 ? -12.487 9.341 10.368 1.00 94.06 86 THR A N 1
ATOM 647 C CA . THR A 1 86 ? -11.727 9.319 9.116 1.00 94.06 86 THR A CA 1
ATOM 648 C C . THR A 1 86 ? -10.301 8.858 9.369 1.00 94.06 86 THR A C 1
ATOM 650 O O . THR A 1 86 ? -9.608 9.430 10.209 1.00 94.06 86 THR A O 1
ATOM 653 N N . VAL A 1 87 ? -9.844 7.875 8.602 1.00 94.31 87 VAL A N 1
ATOM 654 C CA . VAL A 1 87 ? -8.465 7.368 8.612 1.00 94.31 87 VAL A CA 1
ATOM 655 C C . VAL A 1 87 ? -7.895 7.417 7.190 1.00 94.31 87 VAL A C 1
ATOM 657 O O . VAL A 1 87 ? -8.668 7.409 6.236 1.00 94.31 87 VAL A O 1
ATOM 660 N N . PRO A 1 88 ? -6.574 7.525 6.985 1.00 93.94 88 PRO A N 1
ATOM 661 C CA . PRO A 1 88 ? -6.003 7.543 5.637 1.00 93.94 88 PRO A CA 1
ATOM 662 C C . PRO A 1 88 ? -6.158 6.189 4.924 1.00 93.94 88 PRO A C 1
ATOM 664 O O . PRO A 1 88 ? -6.225 5.139 5.566 1.00 93.94 88 PRO A O 1
ATOM 667 N N . LEU A 1 89 ? -6.175 6.210 3.587 1.00 92.25 89 LEU A N 1
ATOM 668 C CA . LEU A 1 89 ? -6.099 4.992 2.775 1.00 92.25 89 LEU A CA 1
ATOM 669 C C . LEU A 1 89 ? -4.777 4.259 3.027 1.00 92.25 89 LEU A C 1
ATOM 671 O O . LEU A 1 89 ? -3.707 4.867 3.019 1.00 92.25 89 LEU A O 1
ATOM 675 N N . THR A 1 90 ? -4.843 2.942 3.208 1.00 91.69 90 THR A N 1
ATOM 676 C CA . THR A 1 90 ? -3.649 2.112 3.402 1.00 91.69 90 THR A CA 1
ATOM 677 C C . THR A 1 90 ? -3.241 1.482 2.072 1.00 91.69 90 THR A C 1
ATOM 679 O O . THR A 1 90 ? -4.110 0.936 1.397 1.00 91.69 90 THR A O 1
ATOM 682 N N . PRO A 1 91 ? -1.966 1.539 1.655 1.00 90.56 91 PRO A N 1
ATOM 683 C CA . PRO A 1 91 ? -1.530 0.911 0.413 1.00 90.56 91 PRO A CA 1
ATOM 684 C C . PRO A 1 91 ? -1.513 -0.620 0.528 1.00 90.56 91 PRO A C 1
ATOM 686 O O . PRO A 1 91 ? -1.227 -1.184 1.587 1.00 90.56 91 PRO A O 1
ATOM 689 N N . VAL A 1 92 ? -1.787 -1.288 -0.588 1.00 91.19 92 VAL A N 1
ATOM 690 C CA . VAL A 1 92 ? -1.645 -2.735 -0.755 1.00 91.19 92 VAL A CA 1
ATOM 691 C C . VAL A 1 92 ? -0.215 -3.047 -1.202 1.00 91.19 92 VAL A C 1
ATOM 693 O O . VAL A 1 92 ? 0.295 -2.454 -2.150 1.00 91.19 92 VAL A O 1
ATOM 696 N N . PHE A 1 93 ? 0.433 -4.007 -0.544 1.00 86.38 93 PHE A N 1
ATOM 697 C CA . PHE A 1 93 ? 1.776 -4.460 -0.898 1.00 86.38 93 PHE A CA 1
ATOM 698 C C . PHE A 1 93 ? 1.704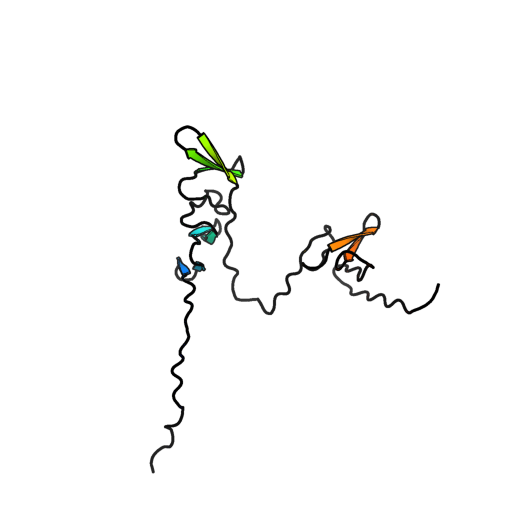 -5.666 -1.827 1.00 86.38 93 PHE A C 1
ATOM 700 O O . PHE A 1 93 ? 1.048 -6.659 -1.521 1.00 86.38 93 PHE A O 1
ATOM 707 N N . LEU A 1 94 ? 2.407 -5.617 -2.952 1.00 76.88 94 LEU A N 1
ATOM 708 C CA . LEU A 1 94 ? 2.639 -6.809 -3.759 1.00 76.88 94 LEU A CA 1
ATOM 709 C C . LEU A 1 94 ? 3.562 -7.764 -2.981 1.00 76.88 94 LEU A C 1
ATOM 711 O O . LEU A 1 94 ? 4.603 -7.312 -2.495 1.00 76.88 94 LEU A O 1
ATOM 715 N N . PRO A 1 95 ? 3.222 -9.058 -2.841 1.00 64.06 95 PRO A N 1
ATOM 716 C CA . PRO A 1 95 ? 4.202 -10.048 -2.423 1.00 64.06 95 PRO A CA 1
ATOM 717 C C . PRO A 1 95 ? 5.288 -10.085 -3.508 1.00 64.06 95 PRO A C 1
ATOM 719 O O . PRO A 1 95 ? 5.043 -10.595 -4.597 1.00 64.06 95 PRO A O 1
ATOM 722 N N . ASP A 1 96 ? 6.434 -9.447 -3.232 1.00 55.69 96 ASP A N 1
ATOM 723 C CA . ASP A 1 96 ? 7.621 -9.368 -4.102 1.00 55.69 96 ASP A CA 1
ATOM 724 C C . ASP A 1 96 ? 7.858 -10.745 -4.735 1.00 55.69 96 ASP A C 1
ATOM 726 O O . ASP A 1 96 ? 7.990 -11.741 -4.015 1.00 55.69 96 ASP A O 1
ATOM 730 N N . ASP A 1 97 ? 7.862 -10.798 -6.069 1.00 46.28 97 ASP A N 1
ATOM 731 C CA . ASP A 1 97 ? 8.265 -11.966 -6.843 1.00 46.28 97 ASP A CA 1
ATOM 732 C C . ASP A 1 97 ? 9.619 -12.456 -6.306 1.00 46.28 97 ASP A C 1
ATOM 734 O O . ASP A 1 97 ? 10.667 -11.838 -6.501 1.00 46.28 97 ASP A O 1
ATOM 738 N N . GLN A 1 98 ? 9.588 -13.557 -5.556 1.00 47.97 98 GLN A N 1
ATOM 739 C CA . GLN A 1 98 ? 10.748 -14.188 -4.928 1.00 47.97 98 GLN A CA 1
ATOM 740 C C . GLN A 1 98 ? 11.647 -14.877 -5.976 1.00 47.97 98 GLN A C 1
ATOM 742 O O . GLN A 1 98 ? 12.068 -16.014 -5.769 1.00 47.97 98 GLN A O 1
ATOM 747 N N . SER A 1 99 ? 11.965 -14.227 -7.105 1.00 53.12 99 SER A N 1
ATOM 748 C CA . SER A 1 99 ? 12.833 -14.810 -8.134 1.00 53.12 99 SER A CA 1
ATOM 749 C C . SER A 1 99 ? 14.053 -13.986 -8.555 1.00 53.12 99 SER A C 1
ATOM 751 O O . SER A 1 99 ? 14.876 -14.534 -9.289 1.00 53.12 99 SER A O 1
ATOM 753 N N . GLN A 1 100 ? 14.296 -12.760 -8.078 1.00 55.00 100 GLN A N 1
ATOM 754 C CA . GLN A 1 100 ? 15.600 -12.091 -8.279 1.00 55.00 100 GLN A CA 1
ATOM 755 C C . GLN A 1 100 ? 16.008 -11.237 -7.068 1.00 55.00 100 GLN A C 1
ATOM 757 O O . GLN A 1 100 ? 16.152 -10.018 -7.147 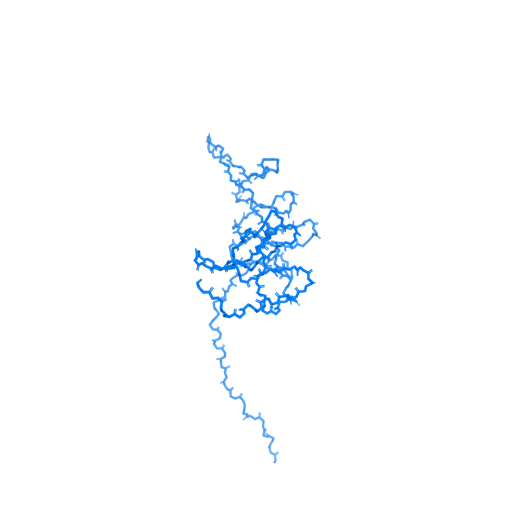1.00 55.00 100 GLN A O 1
ATOM 762 N N . ARG A 1 101 ? 16.260 -11.890 -5.931 1.00 50.19 101 ARG A N 1
ATOM 763 C CA . ARG A 1 101 ? 16.941 -11.263 -4.796 1.00 50.19 101 ARG A CA 1
ATOM 764 C C . ARG A 1 101 ? 18.061 -12.173 -4.289 1.00 50.19 101 ARG A C 1
ATOM 766 O O . ARG A 1 101 ? 17.892 -12.962 -3.368 1.00 50.19 101 ARG A O 1
ATOM 773 N N . GLY A 1 102 ? 19.253 -12.001 -4.872 1.00 57.75 102 GLY A N 1
ATOM 774 C CA . GLY A 1 102 ? 20.484 -12.085 -4.072 1.00 57.75 102 GLY A CA 1
ATOM 775 C C . GLY A 1 102 ? 20.414 -11.082 -2.903 1.00 57.75 102 GLY A C 1
ATOM 776 O O . GLY A 1 102 ? 19.395 -10.412 -2.756 1.00 57.75 102 GLY A O 1
ATOM 777 N N . PRO A 1 103 ? 21.442 -10.931 -2.052 1.00 41.84 103 PRO A N 1
ATOM 778 C CA . PRO A 1 103 ? 21.390 -9.979 -0.941 1.00 41.84 103 PRO A CA 1
ATOM 779 C C . PRO A 1 103 ? 21.089 -8.568 -1.468 1.00 41.84 103 PRO A C 1
ATOM 781 O O . PRO A 1 103 ? 21.983 -7.873 -1.953 1.00 41.84 103 PRO A O 1
ATOM 784 N N . VAL A 1 104 ? 19.823 -8.140 -1.416 1.00 46.94 104 VAL A N 1
ATOM 785 C CA . VAL A 1 104 ? 19.475 -6.776 -1.785 1.00 46.94 104 VAL A CA 1
ATOM 786 C C . VAL A 1 104 ? 19.918 -5.901 -0.650 1.00 46.94 104 VAL A C 1
ATOM 788 O O . VAL A 1 104 ? 19.307 -5.844 0.412 1.00 46.94 104 VAL A O 1
ATOM 791 N N . LYS A 1 105 ? 21.000 -5.193 -0.933 1.00 49.94 105 LYS A N 1
ATOM 792 C CA . LYS A 1 105 ? 21.323 -3.949 -0.274 1.00 49.94 105 LYS A CA 1
ATOM 793 C C . LYS A 1 105 ? 20.277 -2.919 -0.726 1.00 49.94 105 LYS A C 1
ATOM 795 O O . LYS A 1 105 ? 20.263 -2.589 -1.912 1.00 49.94 105 LYS A O 1
ATOM 800 N N . PRO A 1 106 ? 19.372 -2.441 0.143 1.00 49.53 106 PRO A N 1
ATOM 801 C CA . PRO A 1 106 ? 18.433 -1.404 -0.246 1.00 49.53 106 PRO A CA 1
ATOM 802 C C . PRO A 1 106 ? 19.219 -0.107 -0.476 1.00 49.53 106 PRO A C 1
ATOM 804 O O . PRO A 1 106 ? 19.857 0.430 0.430 1.00 49.53 106 PRO A O 1
ATOM 807 N N . ILE A 1 107 ? 19.212 0.382 -1.712 1.00 56.69 107 ILE A N 1
ATOM 808 C CA . ILE A 1 107 ? 19.756 1.692 -2.070 1.00 56.69 107 ILE A CA 1
ATOM 809 C C . ILE A 1 107 ? 18.621 2.461 -2.719 1.00 56.69 107 ILE A C 1
ATOM 811 O O . ILE A 1 107 ? 18.403 2.279 -3.911 1.00 56.69 107 ILE A O 1
ATOM 815 N N . LEU A 1 108 ? 17.905 3.291 -1.955 1.00 57.16 108 LEU A N 1
ATOM 816 C CA . LEU A 1 108 ? 17.321 4.506 -2.523 1.00 57.16 108 LEU A CA 1
ATOM 817 C C . LEU A 1 108 ? 16.835 5.472 -1.434 1.00 57.16 108 LEU A C 1
ATOM 819 O O . LEU A 1 108 ? 15.646 5.549 -1.139 1.00 57.16 108 LEU A O 1
ATOM 823 N N . ASN A 1 109 ? 17.741 6.265 -0.866 1.00 64.62 109 ASN A N 1
ATOM 824 C CA . ASN A 1 109 ? 17.344 7.631 -0.546 1.00 64.62 109 ASN A CA 1
ATOM 825 C C . ASN A 1 109 ? 17.548 8.454 -1.841 1.00 64.62 109 ASN A C 1
ATOM 827 O O . ASN A 1 109 ? 18.570 8.332 -2.519 1.00 64.62 109 ASN A O 1
ATOM 831 N N . ARG A 1 110 ? 16.530 9.188 -2.297 1.00 70.25 110 ARG A N 1
ATOM 832 C CA . ARG A 1 110 ? 16.615 9.979 -3.537 1.00 70.25 110 ARG A CA 1
ATOM 833 C C . ARG A 1 110 ? 16.866 11.432 -3.159 1.00 70.25 110 ARG A C 1
ATOM 835 O O . ARG A 1 110 ? 16.058 12.015 -2.443 1.00 70.25 110 ARG A O 1
ATOM 842 N N . CYS A 1 111 ? 17.982 11.993 -3.618 1.00 67.75 111 CYS A N 1
ATOM 843 C CA . CYS A 1 111 ? 18.378 13.371 -3.323 1.00 67.75 111 CYS A CA 1
ATOM 844 C C . CYS A 1 111 ? 17.919 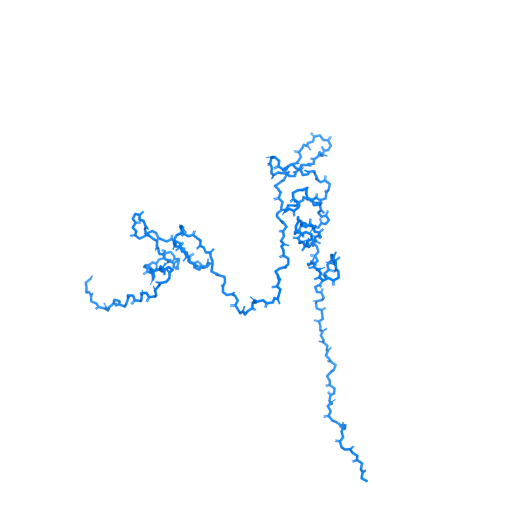14.346 -4.415 1.00 67.75 111 CYS A C 1
ATOM 846 O O . CYS A 1 111 ? 17.581 15.484 -4.113 1.00 67.75 111 CYS A O 1
ATOM 848 N N . ASP A 1 112 ? 17.916 13.897 -5.675 1.00 73.25 112 ASP A N 1
ATOM 849 C CA . ASP A 1 112 ? 17.452 14.659 -6.840 1.00 73.25 112 ASP A CA 1
ATOM 850 C C . ASP A 1 112 ? 17.116 13.707 -8.007 1.00 73.25 112 ASP A C 1
ATOM 852 O O . ASP A 1 112 ? 17.207 12.484 -7.867 1.00 73.25 112 ASP A O 1
ATOM 856 N N . ASP A 1 113 ? 16.788 14.249 -9.180 1.00 68.12 113 ASP A N 1
ATOM 857 C CA . ASP A 1 113 ? 16.615 13.492 -10.429 1.00 68.12 113 ASP A CA 1
ATOM 858 C C . ASP A 1 113 ? 17.895 12.773 -10.888 1.00 68.12 113 ASP A C 1
ATOM 860 O O . ASP A 1 113 ? 17.828 11.813 -11.653 1.00 68.12 113 ASP A O 1
ATOM 864 N N . VAL A 1 114 ? 19.059 13.207 -10.390 1.00 65.44 114 VAL A N 1
ATOM 865 C CA . VAL A 1 114 ? 20.384 12.713 -10.808 1.00 65.44 114 VAL A CA 1
ATOM 866 C C . VAL A 1 114 ? 21.168 12.039 -9.669 1.00 65.44 114 VAL A C 1
ATOM 868 O O . VAL A 1 114 ? 22.092 11.271 -9.932 1.00 65.44 114 VAL A O 1
ATOM 871 N N . TYR A 1 115 ? 20.814 12.275 -8.400 1.00 68.06 115 TYR A N 1
ATOM 872 C CA . TYR A 1 115 ? 21.629 11.866 -7.247 1.00 68.06 115 TYR A CA 1
ATOM 873 C C . TYR A 1 115 ? 20.826 11.049 -6.229 1.00 68.06 115 TYR A C 1
ATOM 875 O O . TYR A 1 115 ? 19.703 11.405 -5.871 1.00 68.06 115 TYR A O 1
ATOM 883 N N . SER A 1 116 ? 21.400 9.951 -5.734 1.00 70.50 116 SER A N 1
ATOM 884 C CA . SER A 1 116 ? 20.784 9.057 -4.741 1.00 70.50 116 SER A CA 1
ATOM 885 C C . SER A 1 116 ? 21.849 8.418 -3.847 1.00 70.50 116 SER A C 1
ATOM 887 O O . SER A 1 116 ? 22.953 8.138 -4.317 1.00 70.50 116 SER A O 1
ATOM 889 N N . CYS A 1 117 ? 21.523 8.164 -2.582 1.00 71.44 117 CYS A N 1
ATOM 890 C CA . CYS A 1 117 ? 22.412 7.534 -1.604 1.00 71.44 117 CYS A CA 1
ATOM 891 C C . CYS A 1 117 ? 21.774 6.284 -0.971 1.00 71.44 117 CYS A C 1
ATOM 893 O O . CYS A 1 117 ? 20.621 5.922 -1.230 1.00 71.44 117 CYS A O 1
ATOM 895 N N . ASN A 1 118 ? 22.559 5.565 -0.167 1.00 69.81 118 ASN A N 1
ATOM 896 C CA . ASN A 1 118 ? 22.098 4.370 0.541 1.00 69.81 118 ASN A CA 1
ATOM 897 C C . ASN A 1 118 ? 21.101 4.729 1.658 1.00 69.81 118 ASN A C 1
ATOM 899 O O . ASN A 1 118 ? 21.071 5.863 2.122 1.00 69.81 118 ASN A O 1
ATOM 903 N N . VAL A 1 119 ? 20.315 3.753 2.126 1.00 67.31 119 VAL A N 1
ATOM 904 C CA . VAL A 1 119 ? 19.295 3.972 3.175 1.00 67.31 119 VAL A CA 1
ATOM 905 C C . VAL A 1 119 ? 19.879 4.554 4.471 1.00 67.31 119 VAL A C 1
ATOM 907 O O . VAL A 1 119 ? 19.223 5.364 5.116 1.00 67.31 119 VAL A O 1
ATOM 910 N N . ASP A 1 120 ? 21.126 4.215 4.805 1.00 65.38 120 ASP A N 1
ATOM 911 C CA . ASP A 1 120 ? 21.805 4.696 6.019 1.00 65.38 120 ASP A CA 1
ATOM 912 C C . ASP A 1 120 ? 22.582 6.012 5.816 1.00 65.38 120 ASP A C 1
ATOM 914 O O . ASP A 1 120 ? 23.227 6.522 6.733 1.00 65.38 120 ASP A O 1
ATOM 918 N N . GLU A 1 121 ? 22.555 6.563 4.601 1.00 69.50 121 GLU A N 1
ATOM 919 C CA . GLU A 1 121 ? 23.198 7.828 4.256 1.00 69.50 121 GLU A CA 1
ATOM 920 C C . GLU A 1 121 ? 22.174 8.972 4.277 1.00 69.50 121 GLU A C 1
ATOM 922 O O . GLU A 1 121 ? 20.963 8.775 4.246 1.00 69.50 121 GLU A O 1
ATOM 927 N N . THR A 1 122 ? 22.652 10.207 4.329 1.00 73.25 122 THR A N 1
ATOM 928 C CA . THR A 1 122 ? 21.852 11.425 4.201 1.00 73.25 122 THR A CA 1
ATOM 929 C C . THR A 1 122 ? 22.353 12.226 3.007 1.00 73.25 122 THR A C 1
ATOM 931 O O . THR A 1 122 ? 23.560 12.323 2.769 1.00 73.25 122 THR A O 1
ATOM 934 N N . CYS A 1 123 ? 21.426 12.818 2.260 1.00 74.75 123 CYS A N 1
ATOM 935 C CA . CYS A 1 123 ? 21.723 13.710 1.150 1.00 74.75 123 CYS A CA 1
ATOM 936 C C . CYS A 1 123 ? 22.292 15.041 1.662 1.00 74.75 123 CYS A C 1
ATOM 938 O O . CYS A 1 123 ? 21.622 15.782 2.379 1.00 74.75 123 CYS A O 1
ATOM 940 N N . CYS A 1 124 ? 23.513 15.371 1.259 1.00 75.25 124 CYS A N 1
ATOM 941 C CA . CYS A 1 124 ? 24.176 16.636 1.543 1.00 75.25 124 CYS A CA 1
ATOM 942 C C . CYS A 1 124 ? 24.379 17.412 0.242 1.00 75.25 124 CYS A C 1
ATOM 944 O O . CYS A 1 124 ? 24.933 16.891 -0.727 1.00 75.25 124 CYS A O 1
ATOM 946 N N . ARG A 1 125 ? 23.972 18.681 0.213 1.00 72.50 125 ARG A N 1
ATOM 947 C CA . ARG A 1 125 ? 24.176 19.540 -0.955 1.00 72.50 125 ARG A CA 1
ATOM 948 C C . ARG A 1 125 ? 25.630 20.011 -1.005 1.00 72.50 125 ARG A C 1
ATOM 950 O O . ARG A 1 125 ? 26.109 20.636 -0.064 1.00 72.50 125 ARG A O 1
ATOM 957 N N . THR A 1 126 ? 26.330 19.716 -2.095 1.00 65.62 126 THR A N 1
ATOM 958 C CA . THR A 1 126 ? 27.730 20.127 -2.300 1.00 65.62 126 THR A CA 1
ATOM 959 C C . THR A 1 126 ? 27.842 21.425 -3.084 1.00 65.62 126 THR A C 1
ATOM 961 O O . THR A 1 126 ? 28.842 22.128 -2.974 1.00 65.62 126 THR A O 1
ATOM 964 N N . SER A 1 127 ? 26.833 21.759 -3.892 1.00 65.25 127 SER A N 1
ATOM 965 C CA . SER A 1 127 ? 26.773 22.978 -4.710 1.00 65.25 127 SER A CA 1
ATOM 966 C C . SER A 1 127 ? 25.326 23.294 -5.109 1.00 65.25 127 SER A C 1
ATOM 968 O O . SER A 1 127 ? 24.405 22.544 -4.793 1.00 65.25 127 SER A O 1
ATOM 970 N N . HIS A 1 128 ? 25.096 24.387 -5.844 1.00 61.56 128 HIS A N 1
ATOM 971 C CA . HIS A 1 128 ? 23.750 24.791 -6.280 1.00 61.56 128 HIS A CA 1
ATOM 972 C C . HIS A 1 128 ? 22.994 23.707 -7.074 1.00 61.56 128 HIS A C 1
ATOM 974 O O . HIS A 1 128 ? 21.769 23.679 -7.022 1.00 61.56 128 HIS A O 1
ATOM 980 N N . THR A 1 129 ? 23.682 22.786 -7.747 1.00 60.41 129 THR A N 1
ATOM 981 C CA . THR A 1 129 ? 23.059 21.730 -8.572 1.00 60.41 129 THR A CA 1
ATOM 982 C C . THR A 1 129 ? 23.616 20.333 -8.290 1.00 60.41 129 THR A C 1
ATOM 984 O O . THR A 1 129 ? 23.409 19.415 -9.079 1.00 60.41 129 THR A O 1
ATOM 987 N N . THR A 1 130 ? 24.364 20.166 -7.198 1.00 66.88 130 THR A N 1
ATOM 988 C CA . THR A 1 130 ? 25.129 18.939 -6.945 1.00 66.88 130 THR A CA 1
ATOM 989 C C . THR A 1 130 ? 24.884 18.442 -5.530 1.00 66.88 130 THR A C 1
ATOM 991 O O . THR A 1 130 ? 24.887 19.220 -4.569 1.00 66.88 130 THR A O 1
ATOM 994 N N . TRP A 1 131 ? 24.703 17.129 -5.415 1.00 71.25 131 TRP A N 1
ATOM 995 C CA . TRP A 1 131 ? 24.477 16.422 -4.163 1.00 71.25 131 TRP A CA 1
ATOM 996 C C . TRP A 1 131 ? 25.577 15.390 -3.918 1.00 71.25 131 TRP A C 1
ATOM 998 O O . TRP A 1 131 ? 26.231 14.910 -4.844 1.00 71.25 131 TRP A O 1
ATOM 1008 N N . GLY A 1 132 ? 25.774 15.027 -2.657 1.00 71.25 132 GLY A N 1
ATOM 1009 C CA . GLY A 1 132 ? 26.577 13.879 -2.261 1.00 71.25 132 GLY A CA 1
ATOM 1010 C C . GLY A 1 132 ? 26.063 13.250 -0.972 1.00 71.25 132 GLY A C 1
ATOM 1011 O O . GLY A 1 132 ? 25.135 13.754 -0.343 1.00 71.25 132 GLY A O 1
ATOM 1012 N N . CYS A 1 133 ? 26.659 12.122 -0.603 1.00 77.44 133 CYS A N 1
ATOM 1013 C CA . CYS A 1 133 ? 26.151 11.250 0.454 1.00 77.44 133 CYS A CA 1
ATOM 1014 C C . CYS A 1 133 ? 26.984 11.382 1.737 1.00 77.44 133 CYS A C 1
ATOM 1016 O O . CYS A 1 133 ? 28.216 11.331 1.686 1.00 77.44 133 CYS A O 1
ATOM 1018 N N . CYS A 1 134 ? 26.311 11.542 2.878 1.00 75.69 134 CYS A N 1
ATOM 1019 C CA . CYS A 1 134 ? 26.905 11.695 4.209 1.00 75.69 134 CYS A CA 1
ATOM 1020 C C . CYS A 1 134 ? 26.426 10.585 5.159 1.00 75.69 134 CYS A C 1
ATOM 1022 O O . CYS A 1 134 ? 25.234 10.318 5.222 1.00 75.69 134 CYS A O 1
ATOM 1024 N N . LEU A 1 135 ? 27.306 9.990 5.967 1.00 67.00 135 LEU A N 1
ATOM 1025 C CA . LEU A 1 135 ? 26.931 9.017 7.007 1.00 67.00 135 LEU A CA 1
ATOM 1026 C C . LEU A 1 135 ? 26.836 9.703 8.386 1.00 67.00 135 LEU A C 1
ATOM 1028 O O . LEU A 1 135 ? 27.737 9.544 9.197 1.00 67.00 135 LEU A O 1
ATOM 1032 N N . SER A 1 136 ? 25.758 10.462 8.643 1.00 62.12 136 SER A N 1
ATOM 1033 C CA . SER A 1 136 ? 25.395 11.082 9.946 1.00 62.12 136 SER A CA 1
ATOM 1034 C C . SER A 1 136 ? 26.487 11.910 10.692 1.00 62.12 136 SER A C 1
ATOM 1036 O O . SER A 1 136 ? 27.637 12.018 10.279 1.00 62.12 136 SER A O 1
ATOM 1038 N N . PRO A 1 137 ? 26.109 12.680 11.734 1.00 53.62 137 PRO A N 1
ATOM 1039 C CA . PRO A 1 137 ? 26.038 14.142 11.699 1.00 53.62 137 PRO A CA 1
ATOM 1040 C C . PRO A 1 137 ? 27.381 14.890 11.874 1.00 53.62 137 PRO A C 1
ATOM 1042 O O . PRO A 1 137 ? 27.375 16.105 12.043 1.00 53.62 137 PRO A O 1
ATOM 1045 N N . ASN A 1 138 ? 28.534 14.212 11.860 1.00 53.41 138 ASN A N 1
ATOM 1046 C CA . ASN A 1 138 ? 29.836 14.845 12.071 1.00 53.41 138 ASN A CA 1
ATOM 1047 C C . ASN A 1 138 ? 30.908 14.312 11.106 1.00 53.41 138 ASN A C 1
ATOM 1049 O O . ASN A 1 138 ? 31.618 13.358 11.407 1.00 53.41 138 ASN A O 1
ATOM 1053 N N . LYS A 1 139 ? 31.091 15.089 10.030 1.00 49.81 139 LYS A N 1
ATOM 1054 C CA . LYS A 1 139 ? 32.265 15.203 9.142 1.00 49.81 139 LYS A CA 1
ATOM 1055 C C . LYS A 1 139 ? 32.260 14.423 7.813 1.00 49.81 139 LYS A C 1
ATOM 1057 O O . LYS A 1 139 ? 32.466 13.221 7.751 1.00 49.81 139 LYS A O 1
ATOM 1062 N N . MET A 1 140 ? 32.251 15.260 6.770 1.00 49.09 140 MET A N 1
ATOM 1063 C CA . MET A 1 140 ? 32.926 15.161 5.469 1.00 49.09 140 MET A CA 1
ATOM 1064 C C . MET A 1 140 ? 32.288 14.302 4.367 1.00 49.09 140 MET A C 1
ATOM 1066 O O . MET A 1 140 ? 31.933 13.143 4.548 1.00 49.09 140 MET A O 1
ATOM 1070 N N . LEU A 1 141 ? 32.166 14.928 3.191 1.00 50.47 141 LEU A N 1
ATOM 1071 C CA . LEU A 1 141 ? 31.616 14.367 1.962 1.00 50.47 141 LEU A CA 1
ATOM 1072 C C . LEU A 1 141 ? 32.434 13.148 1.514 1.00 50.47 141 LEU A C 1
ATOM 1074 O O . LEU A 1 141 ? 33.590 13.295 1.122 1.00 50.47 141 LEU A O 1
ATOM 1078 N N . LEU A 1 142 ? 31.839 11.954 1.558 1.00 50.00 142 LEU A N 1
ATOM 1079 C CA . LEU A 1 142 ? 32.564 10.717 1.259 1.00 50.00 142 LEU A CA 1
ATOM 1080 C C . LEU A 1 142 ? 32.625 10.414 -0.243 1.00 50.00 142 LEU A C 1
ATOM 1082 O O . LEU A 1 142 ? 33.652 9.912 -0.697 1.00 50.00 142 LEU A O 1
ATOM 1086 N N . LYS A 1 143 ? 31.570 10.712 -1.025 1.00 51.38 143 LYS A N 1
ATOM 1087 C CA . LYS A 1 143 ? 31.528 10.459 -2.481 1.00 51.38 143 LYS A CA 1
ATOM 1088 C C . LYS A 1 143 ? 30.571 11.385 -3.246 1.00 51.38 143 LYS A C 1
ATOM 1090 O O . LYS A 1 143 ? 29.469 11.670 -2.780 1.00 51.38 143 LYS A O 1
ATOM 1095 N N . LEU A 1 144 ? 30.976 11.767 -4.461 1.00 47.41 144 LEU A N 1
ATOM 1096 C CA . LEU A 1 144 ? 30.100 12.235 -5.541 1.00 47.41 144 LEU A CA 1
ATOM 1097 C C . LEU A 1 144 ? 29.827 11.029 -6.445 1.00 47.41 144 LEU A C 1
ATOM 1099 O O . LEU A 1 144 ? 30.746 10.533 -7.093 1.00 47.41 144 LEU A O 1
ATOM 1103 N N . LYS A 1 145 ? 28.597 10.511 -6.440 1.00 44.22 145 LYS A N 1
ATOM 1104 C CA . LYS A 1 145 ? 28.202 9.391 -7.303 1.00 44.22 145 LYS A CA 1
ATOM 1105 C C . LYS A 1 145 ? 27.303 9.936 -8.412 1.00 44.22 145 LYS A C 1
ATOM 1107 O O . LYS A 1 145 ? 26.167 10.313 -8.144 1.00 44.22 145 LYS A O 1
ATOM 1112 N N . VAL A 1 146 ? 27.841 10.008 -9.629 1.00 46.28 146 VAL A N 1
ATOM 1113 C CA . VAL A 1 146 ? 27.078 10.224 -10.866 1.00 46.28 146 VAL A CA 1
ATOM 1114 C C . VAL A 1 146 ? 26.836 8.846 -11.476 1.00 46.28 146 VAL A C 1
ATOM 1116 O O . VAL A 1 146 ? 27.722 7.988 -11.452 1.00 46.28 146 VAL A O 1
ATOM 1119 N N . ILE A 1 147 ? 25.614 8.608 -11.941 1.00 48.62 147 ILE A N 1
ATOM 1120 C CA . ILE A 1 147 ? 25.205 7.353 -12.570 1.00 48.62 147 ILE A CA 1
ATOM 1121 C C . ILE A 1 147 ? 26.061 7.206 -13.844 1.00 48.62 147 ILE A C 1
ATOM 1123 O O . ILE A 1 147 ? 25.929 8.027 -14.744 1.00 48.62 147 ILE A O 1
ATOM 1127 N N . GLU A 1 148 ? 26.973 6.225 -13.854 1.00 41.19 148 GLU A N 1
ATOM 1128 C CA . GLU A 1 148 ? 28.048 5.974 -14.845 1.00 41.19 148 GLU A CA 1
ATOM 1129 C C . GLU A 1 148 ? 29.353 6.801 -14.700 1.00 41.19 148 GLU A C 1
ATOM 1131 O O . GLU A 1 148 ? 29.752 7.523 -15.608 1.00 41.19 148 GLU A O 1
ATOM 1136 N N . ALA A 1 149 ? 30.049 6.676 -13.557 1.00 33.47 149 ALA A N 1
ATOM 1137 C CA . ALA A 1 149 ? 31.519 6.546 -13.433 1.00 33.47 149 ALA A CA 1
ATOM 1138 C C . ALA A 1 149 ? 31.941 6.668 -11.954 1.00 33.47 149 ALA A C 1
ATOM 1140 O O . ALA A 1 149 ? 31.708 7.688 -11.304 1.00 33.47 149 ALA A O 1
ATOM 1141 N N . ASP A 1 150 ? 32.604 5.652 -11.398 1.00 42.62 150 ASP A N 1
ATOM 1142 C CA . ASP A 1 150 ? 33.222 5.754 -10.071 1.00 42.62 150 ASP A CA 1
ATOM 1143 C C . ASP A 1 150 ? 34.468 6.664 -10.123 1.00 42.62 150 ASP A C 1
ATOM 1145 O O . ASP A 1 150 ? 35.564 6.217 -10.457 1.00 42.62 150 ASP A O 1
ATOM 1149 N N . ILE A 1 151 ? 34.335 7.937 -9.729 1.00 41.22 151 ILE A N 1
ATOM 1150 C CA . ILE A 1 151 ? 35.488 8.794 -9.408 1.00 41.22 151 ILE A CA 1
ATOM 1151 C C . ILE A 1 151 ? 35.770 8.678 -7.905 1.00 41.22 151 ILE A C 1
ATOM 1153 O O . ILE A 1 151 ? 35.152 9.332 -7.065 1.00 41.22 151 ILE A O 1
ATOM 1157 N N . VAL A 1 152 ? 36.739 7.833 -7.550 1.00 40.22 152 VAL A N 1
ATOM 1158 C CA . VAL A 1 152 ? 37.367 7.852 -6.223 1.00 40.22 152 VAL A CA 1
ATOM 1159 C C . VAL A 1 152 ? 38.388 8.990 -6.216 1.00 40.22 152 VAL A C 1
ATOM 1161 O O . VAL A 1 152 ? 39.532 8.800 -6.626 1.00 40.22 152 VAL A O 1
ATOM 1164 N N . LEU A 1 153 ? 38.001 10.181 -5.747 1.00 38.03 153 LEU A N 1
ATOM 1165 C CA . LEU A 1 153 ? 38.985 11.207 -5.395 1.00 38.03 153 LEU A CA 1
ATOM 1166 C C . LEU A 1 153 ? 39.713 10.759 -4.127 1.00 38.03 153 LEU A C 1
ATOM 1168 O O . LEU A 1 153 ? 39.278 10.981 -3.000 1.00 38.03 153 LEU A O 1
ATOM 1172 N N . LYS A 1 154 ? 40.842 10.089 -4.334 1.00 40.28 154 LYS A N 1
ATOM 1173 C CA . LYS A 1 154 ? 41.871 9.899 -3.322 1.00 40.28 154 LYS A CA 1
ATOM 1174 C C . LYS A 1 154 ? 42.565 11.248 -3.157 1.00 40.28 154 LYS A C 1
ATOM 1176 O O . LYS A 1 154 ? 43.408 11.590 -3.978 1.00 40.28 154 LYS A O 1
ATOM 1181 N N . VAL A 1 155 ? 42.197 12.029 -2.143 1.00 36.28 155 VAL A N 1
ATOM 1182 C CA . VAL A 1 155 ? 43.005 13.200 -1.783 1.00 36.28 155 VAL A CA 1
ATOM 1183 C C . VAL A 1 155 ? 44.032 12.743 -0.746 1.00 36.28 155 VAL A C 1
ATOM 1185 O O . VAL A 1 155 ? 43.642 12.260 0.321 1.00 36.28 155 VAL A O 1
ATOM 1188 N N . PRO A 1 156 ? 45.334 12.791 -1.072 1.00 38.03 156 PRO A N 1
ATOM 1189 C CA . PRO A 1 156 ? 46.383 12.492 -0.122 1.00 38.03 156 PRO A CA 1
ATOM 1190 C C . PRO A 1 156 ? 46.419 13.579 0.955 1.00 38.03 156 PRO A C 1
ATOM 1192 O O . PRO A 1 156 ? 46.038 14.725 0.738 1.00 38.03 156 PRO A O 1
ATOM 1195 N N . HIS A 1 157 ? 46.898 13.167 2.120 1.00 38.84 157 HIS A N 1
ATOM 1196 C CA . HIS A 1 157 ? 47.434 14.008 3.182 1.00 38.84 157 HIS A CA 1
ATOM 1197 C C . HIS A 1 157 ? 48.171 15.260 2.651 1.00 38.84 157 HIS A C 1
ATOM 1199 O O . HIS A 1 157 ? 48.822 15.153 1.612 1.00 38.84 157 HIS A O 1
ATOM 1205 N N . LEU A 1 158 ? 48.141 16.351 3.442 1.00 32.84 158 LEU A N 1
ATOM 1206 C CA . LEU A 1 158 ? 48.798 17.682 3.341 1.00 32.84 158 LEU A CA 1
ATOM 1207 C C . LEU A 1 158 ? 47.739 18.802 3.177 1.00 32.84 158 LEU A C 1
ATOM 1209 O O . LEU A 1 158 ? 46.898 18.706 2.297 1.00 32.84 158 LEU A O 1
ATOM 1213 N N . LEU A 1 159 ? 47.695 19.905 3.931 1.00 32.69 159 LEU A N 1
ATOM 1214 C CA . LEU A 1 159 ? 48.512 20.481 5.006 1.00 32.69 159 LEU A CA 1
ATOM 1215 C C . LEU A 1 159 ? 47.689 21.618 5.668 1.00 32.69 159 LEU A C 1
ATOM 1217 O O . LEU A 1 159 ? 46.959 22.302 4.953 1.00 32.69 159 LEU A O 1
ATOM 1221 N N . PHE A 1 160 ? 47.948 21.839 6.966 1.00 38.56 160 PHE A N 1
ATOM 1222 C CA . PHE A 1 160 ? 47.493 22.908 7.884 1.00 38.56 160 PHE A CA 1
ATOM 1223 C C . PHE A 1 160 ? 46.053 22.858 8.413 1.00 38.56 160 PHE A C 1
ATOM 1225 O O . PHE A 1 160 ? 45.092 23.022 7.635 1.00 38.56 160 PHE A O 1
#

Foldseek 3Di:
DDDDDPDDDDDPPPPPDPPQDWDDPDPPDIHTPQWDWFQAPVRDIFTFNHHPWDQAPNRFWTHHPQWDDDVPVQWTWHDDPHDIDIDHTTTTGHPPPPPDDDPDQDWAPDPDPFDTGGPQWDWDAPDPPAIATHRDDDDDGQDGDGPPDDDPPPDDDDDD

InterPro domains:
  IPR000118 Granulin [PF00396] (36-77)
  IPR000118 Granulin [PS00799] (56-69)
  IPR000118 Granulin [SM00277] (25-76)
  IPR037277 Granulin superfamily [G3DSA:2.10.25.160] (22-79)
  IPR037277 Granulin superfamily [G3DSA:2.10.25.160] (109-146)
  IPR039036 Granulin family [PTHR12274] (23-139)

Radius of gyration: 26.01 Å; chains: 1; bounding box: 72×86×31 Å

pLDDT: mean 70.76, std 19.23, range [32.69, 95.62]

Sequence (160 aa):
MLPLSLLFRRYAVLTGSTAVLFVQCSAVHQCPEHMSCCRLFTGEWGCCPLPNAVCCGDKEHCCPEGYTCDLASKSCHKLLTLQLETVPLTPVFLPDDQSQRGPVKPILNRCDDVYSCNVDETCCRTSHTTWGCCLSPNKMLLKLKVIEADIVLKVPHLLF

Secondary structure (DSSP, 8-state):
---------------------EEE-SSS-EEETT-EEEE-TTS-EEEESSTTPEEPTTSSEEE-TT-EEETTTTEEEEEETTEEEEEEPEEPBP---TTS-SS-----EE-SSS-EE-TT-EEEEEETTEEEEE-SSSS---B--BTTB-----------

Organism: NCBI:txid183150